Protein AF-A0A835UF06-F1 (afdb_monomer)

Mean predicted aligned error: 11.24 Å

Radius of gyration: 20.06 Å; Cα contacts (8 Å, |Δi|>4): 22; chains: 1; bounding box: 58×21×54 Å

Structure (mmCIF, N/CA/C/O backbone):
data_AF-A0A835UF06-F1
#
_entry.id   AF-A0A835UF06-F1
#
loop_
_atom_site.group_PDB
_atom_site.id
_atom_site.type_symbol
_atom_site.label_atom_id
_atom_site.label_alt_id
_atom_site.label_comp_id
_atom_site.label_asym_id
_atom_site.label_entity_id
_atom_site.label_seq_id
_atom_site.pdbx_PDB_ins_code
_atom_site.Cartn_x
_atom_site.Cartn_y
_atom_site.Cartn_z
_atom_site.occupancy
_atom_site.B_iso_or_equiv
_atom_site.auth_seq_id
_atom_site.auth_comp_id
_atom_site.auth_asym_id
_atom_site.auth_atom_id
_atom_site.pdbx_PDB_model_num
ATOM 1 N N . MET A 1 1 ? -14.326 2.846 -8.559 1.00 64.38 1 MET A N 1
ATOM 2 C CA . MET A 1 1 ? -13.619 1.834 -7.745 1.00 64.38 1 MET A CA 1
ATOM 3 C C . MET A 1 1 ? -12.803 0.950 -8.669 1.00 64.38 1 MET A C 1
ATOM 5 O O . MET A 1 1 ? -13.373 0.405 -9.605 1.00 64.38 1 MET A O 1
ATOM 9 N N . GLN A 1 2 ? -11.492 0.855 -8.453 1.00 80.50 2 GLN A N 1
ATOM 10 C CA . GLN A 1 2 ? -10.596 -0.000 -9.234 1.00 80.50 2 GLN A CA 1
ATOM 11 C C . GLN A 1 2 ? -10.024 -1.071 -8.308 1.00 80.50 2 GLN A C 1
ATOM 13 O O . GLN A 1 2 ? -9.706 -0.780 -7.160 1.00 80.50 2 GLN A O 1
ATOM 18 N N . ARG A 1 3 ? -9.956 -2.314 -8.787 1.00 84.62 3 ARG A N 1
ATOM 19 C CA . ARG A 1 3 ? -9.378 -3.432 -8.038 1.00 84.62 3 ARG A CA 1
ATOM 20 C C . ARG A 1 3 ? -8.036 -3.781 -8.655 1.00 84.62 3 ARG A C 1
ATOM 22 O O . ARG A 1 3 ? -7.942 -3.902 -9.875 1.00 84.62 3 ARG A O 1
ATOM 29 N N . PHE A 1 4 ? -7.031 -3.955 -7.811 1.00 84.62 4 PHE A N 1
ATOM 30 C CA . PHE A 1 4 ? -5.702 -4.387 -8.213 1.00 84.62 4 PHE A CA 1
ATOM 31 C C . PHE A 1 4 ? -5.412 -5.732 -7.564 1.00 84.62 4 PHE A C 1
ATOM 33 O O . PHE A 1 4 ? -5.719 -5.937 -6.393 1.00 84.62 4 PHE A O 1
ATOM 40 N N . VAL A 1 5 ? -4.833 -6.643 -8.338 1.00 88.25 5 VAL A N 1
ATOM 41 C CA . VAL A 1 5 ? -4.277 -7.889 -7.816 1.00 88.25 5 VAL A CA 1
ATOM 42 C C . VAL A 1 5 ? -2.777 -7.673 -7.705 1.00 88.25 5 VAL A C 1
ATOM 44 O O . VAL A 1 5 ? -2.141 -7.308 -8.695 1.00 88.25 5 VAL A O 1
ATOM 47 N N . VAL A 1 6 ? -2.241 -7.851 -6.502 1.00 87.56 6 VAL A N 1
ATOM 48 C CA . VAL A 1 6 ? -0.808 -7.757 -6.214 1.00 87.56 6 VAL A CA 1
ATOM 49 C C . VAL A 1 6 ? -0.334 -9.064 -5.575 1.00 87.56 6 VAL A C 1
ATOM 51 O O . VAL A 1 6 ? -1.118 -9.703 -4.865 1.00 87.56 6 VAL A O 1
ATOM 54 N N . PRO A 1 7 ? 0.912 -9.493 -5.830 1.00 89.75 7 PRO A N 1
ATOM 55 C CA . PRO A 1 7 ? 1.526 -10.595 -5.099 1.00 89.75 7 PRO A CA 1
ATOM 56 C C . PRO A 1 7 ? 1.534 -10.331 -3.591 1.00 89.75 7 PRO A C 1
ATOM 58 O O . PRO A 1 7 ? 1.689 -9.193 -3.157 1.00 89.75 7 PRO A O 1
ATOM 61 N N . VAL A 1 8 ? 1.435 -11.388 -2.783 1.00 88.50 8 VAL A N 1
ATOM 62 C CA . VAL A 1 8 ? 1.507 -11.279 -1.311 1.00 88.50 8 VAL A CA 1
ATOM 63 C C . VAL A 1 8 ? 2.840 -10.685 -0.844 1.00 88.50 8 VAL A C 1
ATOM 65 O O . VAL A 1 8 ? 2.882 -9.996 0.169 1.00 88.50 8 VAL A O 1
ATOM 68 N N . GLU A 1 9 ? 3.915 -10.886 -1.605 1.00 87.44 9 GLU A N 1
ATOM 69 C CA . GLU A 1 9 ? 5.259 -10.376 -1.301 1.00 87.44 9 GLU A CA 1
ATOM 70 C C . GLU A 1 9 ? 5.314 -8.849 -1.183 1.00 87.44 9 GLU A C 1
ATOM 72 O O . GLU A 1 9 ? 6.133 -8.318 -0.438 1.00 87.44 9 GLU A O 1
ATOM 77 N N . TYR A 1 10 ? 4.388 -8.144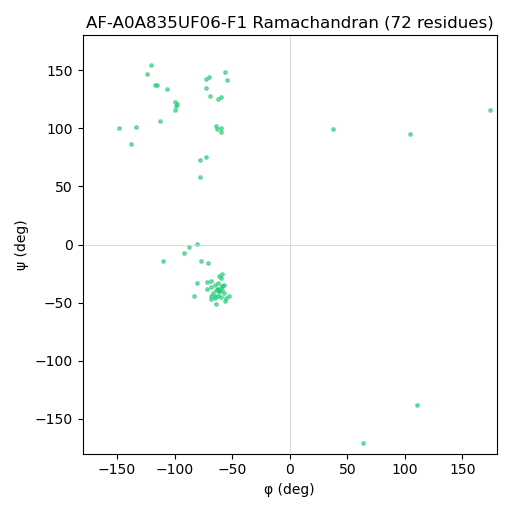 -1.838 1.00 89.62 10 TYR A N 1
ATOM 78 C CA . TYR A 1 10 ? 4.277 -6.692 -1.748 1.00 89.62 10 TYR A CA 1
ATOM 79 C C . TYR A 1 10 ? 4.050 -6.220 -0.321 1.00 89.62 10 TYR A C 1
ATOM 81 O O . TYR A 1 10 ? 4.591 -5.192 0.053 1.00 89.62 10 TYR A O 1
ATOM 89 N N . VAL A 1 11 ? 3.296 -6.977 0.480 1.00 88.44 11 VAL A N 1
ATOM 90 C CA . VAL A 1 11 ? 2.961 -6.613 1.865 1.00 88.44 11 VAL A CA 1
ATOM 91 C C . VAL A 1 11 ? 4.218 -6.488 2.733 1.00 88.44 11 VAL A C 1
ATOM 93 O O . VAL A 1 11 ? 4.225 -5.715 3.684 1.00 88.44 11 VAL A O 1
ATOM 96 N N . ASN A 1 12 ? 5.290 -7.206 2.384 1.00 88.44 12 ASN A N 1
ATOM 97 C CA . ASN A 1 12 ? 6.574 -7.145 3.083 1.00 88.44 12 ASN A CA 1
ATOM 98 C C . ASN A 1 12 ? 7.541 -6.111 2.485 1.00 88.44 12 ASN A C 1
ATOM 100 O O . ASN A 1 12 ? 8.616 -5.891 3.042 1.00 88.44 12 ASN A O 1
ATOM 104 N N . HIS A 1 13 ? 7.204 -5.495 1.351 1.00 91.44 13 HIS A N 1
ATOM 105 C CA . HIS A 1 13 ? 8.069 -4.513 0.714 1.00 91.44 13 HIS A CA 1
ATOM 106 C C . HIS A 1 13 ? 8.066 -3.208 1.528 1.00 91.44 13 HIS A C 1
ATOM 108 O O . HIS A 1 13 ? 6.982 -2.726 1.865 1.00 91.44 13 HIS A O 1
ATOM 114 N N . PRO A 1 14 ? 9.225 -2.575 1.796 1.00 91.31 14 PRO A N 1
ATOM 115 C CA . PRO A 1 14 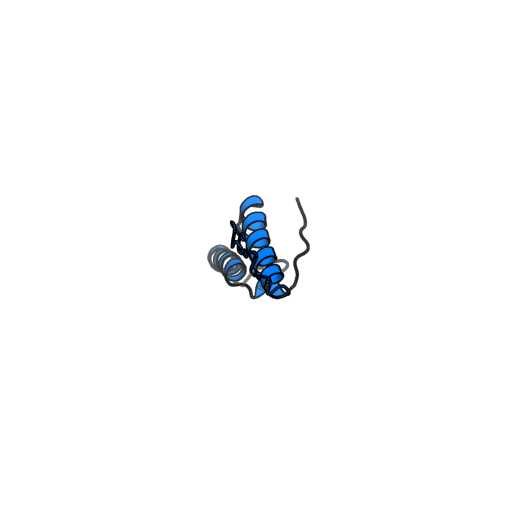? 9.312 -1.384 2.649 1.00 91.31 14 PRO A CA 1
ATOM 116 C C . PRO A 1 14 ? 8.350 -0.266 2.224 1.00 91.31 14 PRO A C 1
ATOM 118 O O . PRO A 1 14 ? 7.611 0.251 3.053 1.00 91.31 14 PRO A O 1
ATOM 121 N N . LEU A 1 15 ? 8.265 0.014 0.919 1.00 90.31 15 LEU A N 1
ATOM 122 C CA . LEU A 1 15 ? 7.320 0.998 0.370 1.00 90.31 15 LEU A CA 1
ATOM 123 C C . LEU A 1 15 ? 5.844 0.692 0.673 1.00 90.31 15 LEU A C 1
ATOM 125 O O . LEU A 1 15 ? 5.040 1.600 0.840 1.00 90.31 15 LEU A O 1
ATOM 129 N N . PHE A 1 16 ? 5.459 -0.584 0.702 1.00 91.31 16 PHE A N 1
ATOM 130 C CA . PHE A 1 16 ? 4.085 -0.968 1.016 1.00 91.31 16 PHE A CA 1
ATOM 131 C C . PHE A 1 16 ? 3.839 -0.946 2.527 1.00 91.31 16 PHE A C 1
ATOM 133 O O . PHE A 1 16 ? 2.747 -0.608 2.974 1.00 91.31 16 PHE A O 1
ATOM 140 N N . VAL A 1 17 ? 4.861 -1.279 3.319 1.00 91.50 17 VAL A N 1
ATOM 141 C CA . VAL A 1 17 ? 4.819 -1.172 4.780 1.00 91.50 17 VAL A CA 1
ATOM 142 C C . VAL A 1 17 ? 4.616 0.280 5.211 1.00 91.50 17 VAL A C 1
ATOM 144 O O . VAL A 1 17 ? 3.847 0.517 6.136 1.00 91.50 17 VAL A O 1
ATOM 147 N N . GLU A 1 18 ? 5.220 1.254 4.526 1.00 91.06 18 GLU A N 1
ATOM 148 C CA . GLU A 1 18 ? 4.962 2.678 4.789 1.00 91.06 18 GLU A CA 1
ATOM 149 C C . GLU A 1 18 ? 3.483 3.043 4.588 1.00 91.06 18 GLU A C 1
ATOM 151 O O . GLU A 1 18 ? 2.884 3.655 5.470 1.00 91.06 18 GLU A O 1
ATOM 156 N N . LEU A 1 19 ? 2.860 2.574 3.501 1.00 90.81 19 LEU A N 1
ATOM 157 C CA . LEU A 1 19 ? 1.424 2.770 3.258 1.00 90.81 19 LEU A CA 1
ATOM 158 C C . LEU A 1 19 ? 0.549 2.122 4.346 1.00 90.81 19 LEU A C 1
ATOM 160 O O . LEU A 1 19 ? -0.473 2.673 4.753 1.00 90.81 19 LEU A O 1
ATOM 164 N N . LEU A 1 20 ? 0.935 0.934 4.822 1.00 90.56 20 LEU A N 1
ATOM 165 C CA . LEU A 1 20 ? 0.230 0.242 5.905 1.00 90.56 20 LEU A CA 1
ATOM 166 C C . LEU A 1 20 ? 0.383 0.960 7.243 1.00 90.56 20 LEU A C 1
ATOM 168 O O . LEU A 1 20 ? -0.563 0.982 8.026 1.00 90.56 20 LEU A O 1
ATOM 172 N N . LYS A 1 21 ? 1.552 1.544 7.498 1.00 90.62 21 LYS A N 1
ATOM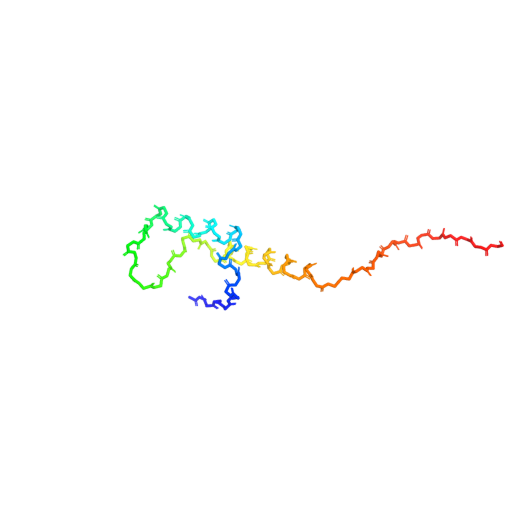 173 C CA . LYS A 1 21 ? 1.811 2.317 8.707 1.00 90.62 21 LYS A CA 1
ATOM 174 C C . LYS A 1 21 ? 0.969 3.589 8.733 1.00 90.62 21 LYS A C 1
ATOM 176 O O . LYS A 1 21 ? 0.375 3.891 9.758 1.00 90.62 21 LYS A O 1
ATOM 181 N N . GLU A 1 22 ? 0.838 4.286 7.609 1.00 89.56 22 GLU A N 1
ATOM 182 C CA . GLU A 1 22 ? -0.046 5.454 7.528 1.00 89.56 2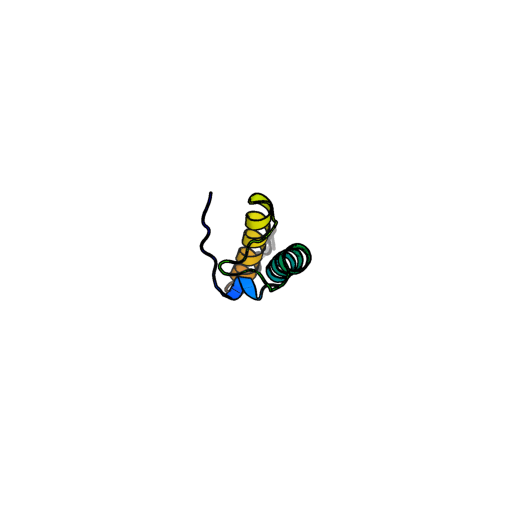2 GLU A CA 1
ATOM 183 C C . GLU A 1 22 ? -1.511 5.070 7.805 1.00 89.56 22 GLU A C 1
ATOM 185 O O . GLU A 1 22 ? -2.208 5.731 8.576 1.00 89.56 22 GLU A O 1
ATOM 190 N N . ALA A 1 23 ? -1.955 3.929 7.267 1.00 89.75 23 ALA A N 1
ATOM 191 C CA . ALA A 1 23 ? -3.268 3.372 7.581 1.00 89.75 23 ALA A CA 1
ATOM 192 C C . ALA A 1 23 ? -3.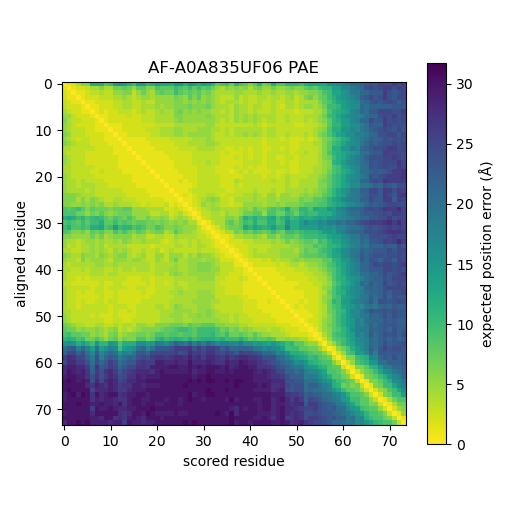423 3.009 9.069 1.00 89.75 23 ALA A C 1
ATOM 194 O O 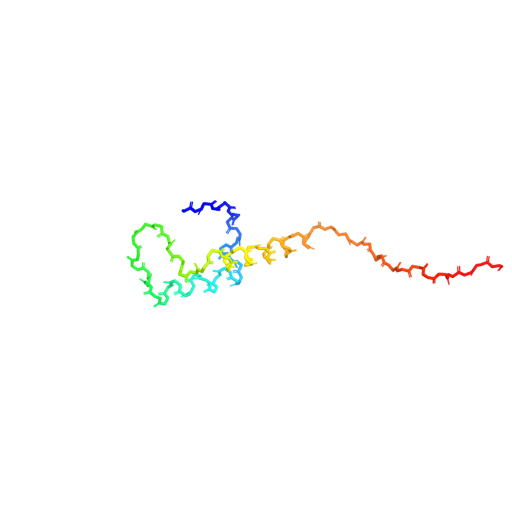. ALA A 1 23 ? -4.492 3.196 9.649 1.00 89.75 23 ALA A O 1
ATOM 195 N N . GLU A 1 24 ? -2.376 2.479 9.701 1.00 89.50 24 GLU A N 1
ATOM 196 C CA . GLU A 1 24 ? -2.356 2.204 11.137 1.00 89.50 24 GLU A CA 1
ATOM 197 C C . GLU A 1 24 ? -2.448 3.496 11.960 1.00 89.50 24 GLU A C 1
ATOM 199 O O . GLU A 1 24 ? -3.214 3.546 12.918 1.00 89.50 24 GLU A O 1
ATOM 204 N N . GLU A 1 25 ? -1.711 4.544 11.599 1.00 90.00 25 GLU A N 1
ATOM 205 C CA . GLU A 1 25 ? -1.729 5.821 12.321 1.00 90.00 25 GLU A CA 1
ATOM 206 C C . GLU A 1 25 ? -3.102 6.511 12.229 1.00 90.00 25 GLU A C 1
ATOM 208 O O . GLU A 1 25 ? -3.553 7.107 13.209 1.00 90.00 25 GLU A O 1
ATOM 213 N N . GLU A 1 26 ? -3.802 6.382 11.096 1.00 88.62 26 GLU A N 1
ATOM 214 C CA . GLU A 1 26 ? -5.124 6.987 10.895 1.00 88.62 26 GLU A CA 1
ATOM 215 C C . GLU A 1 26 ? -6.281 6.143 11.467 1.00 88.62 26 GLU A C 1
ATOM 217 O O . GLU A 1 26 ? -7.180 6.677 12.124 1.00 88.62 26 GLU A O 1
ATOM 222 N N . TYR A 1 27 ? -6.276 4.822 11.252 1.00 87.12 27 TYR A N 1
ATOM 223 C CA . TYR A 1 27 ? -7.405 3.938 11.592 1.00 87.12 27 TYR A CA 1
ATOM 224 C C . TYR A 1 27 ? -7.131 2.988 12.769 1.00 87.12 27 TYR A C 1
ATOM 226 O O . TYR A 1 27 ? -8.061 2.381 13.315 1.00 87.12 27 TYR A O 1
ATOM 234 N N . GLY A 1 28 ? -5.872 2.836 13.175 1.00 87.06 28 GLY A N 1
ATOM 235 C CA . GLY A 1 28 ? -5.433 1.844 14.152 1.00 87.06 28 GLY A CA 1
ATOM 236 C C . GLY A 1 28 ? -5.640 0.396 13.694 1.00 87.06 28 GLY A C 1
ATOM 237 O O . GLY A 1 28 ? -6.029 0.088 12.567 1.00 87.06 28 GLY A O 1
ATOM 238 N N . PHE A 1 29 ? -5.440 -0.540 14.623 1.00 85.94 29 PHE A N 1
ATOM 239 C CA . PHE A 1 29 ? -5.639 -1.976 14.375 1.00 85.94 29 PHE A CA 1
ATOM 240 C C . PHE A 1 29 ? -7.072 -2.469 14.612 1.00 85.94 29 PHE A C 1
ATOM 242 O O . PHE A 1 29 ? -7.368 -3.644 14.408 1.00 85.94 29 PHE A O 1
ATOM 249 N N . HIS A 1 30 ? -7.979 -1.598 15.056 1.00 83.75 30 HIS A N 1
ATOM 250 C CA . HIS A 1 30 ? -9.351 -1.986 15.401 1.00 83.75 30 HIS A CA 1
ATOM 251 C C . HIS A 1 30 ? -10.280 -2.109 14.184 1.00 83.75 30 HIS A C 1
ATOM 253 O O . HIS A 1 30 ? -11.464 -2.422 14.347 1.00 83.75 30 HIS A O 1
ATOM 259 N N . GLN A 1 31 ? -9.766 -1.874 12.972 1.00 81.00 31 GLN A N 1
ATOM 260 C CA . GLN A 1 31 ? -10.530 -2.050 11.744 1.00 81.00 31 GLN A CA 1
ATOM 261 C C . GLN A 1 31 ? -11.012 -3.500 11.599 1.00 81.00 31 GLN A C 1
ATOM 263 O O . GLN A 1 31 ? -10.248 -4.460 11.693 1.00 81.00 31 GLN A O 1
ATOM 268 N N . LYS A 1 32 ? -12.319 -3.666 11.384 1.00 81.88 32 LYS A N 1
ATOM 269 C CA . LYS A 1 32 ? -12.939 -4.973 11.151 1.00 81.88 32 LYS A CA 1
ATOM 270 C C . LYS A 1 32 ? -13.143 -5.160 9.653 1.00 81.88 32 LYS A C 1
ATOM 272 O O . LYS A 1 32 ? -13.949 -4.453 9.057 1.00 81.88 32 LYS A O 1
ATOM 277 N N . GLY A 1 33 ? -12.463 -6.141 9.066 1.00 84.56 33 GLY A N 1
ATOM 278 C CA . GLY A 1 33 ? -12.614 -6.492 7.653 1.00 84.56 33 GLY A CA 1
ATOM 279 C C . GLY A 1 33 ? -11.384 -6.144 6.820 1.00 84.56 33 GLY A C 1
ATOM 280 O O . GLY A 1 33 ? -10.263 -6.431 7.227 1.00 84.56 33 GLY A O 1
ATOM 281 N N . ALA A 1 34 ? -11.602 -5.603 5.621 1.00 86.94 34 ALA A N 1
ATOM 282 C CA . ALA A 1 34 ? -10.522 -5.264 4.699 1.00 86.94 34 ALA A CA 1
ATOM 283 C C . ALA A 1 34 ? -9.742 -4.032 5.175 1.00 86.94 34 ALA A C 1
ATOM 285 O O . ALA A 1 34 ? -10.339 -3.075 5.667 1.00 86.94 34 ALA A O 1
ATOM 286 N N . ILE A 1 35 ? -8.423 -4.053 4.968 1.00 86.56 35 ILE A N 1
ATOM 287 C CA . ILE A 1 35 ? -7.552 -2.919 5.277 1.00 86.56 35 ILE A CA 1
ATOM 288 C C . ILE A 1 35 ? -7.843 -1.780 4.300 1.00 86.56 35 ILE A C 1
ATOM 290 O O . ILE A 1 35 ? -7.822 -1.984 3.083 1.00 86.56 35 ILE A O 1
ATOM 294 N N . THR A 1 36 ? -8.101 -0.587 4.833 1.00 86.75 36 THR A N 1
ATOM 295 C CA . THR A 1 36 ? -8.216 0.637 4.030 1.00 86.75 36 THR A CA 1
ATOM 296 C C . THR A 1 36 ? -6.891 1.382 4.071 1.00 86.75 36 THR A C 1
ATOM 298 O O . THR A 1 36 ? -6.425 1.726 5.148 1.00 86.75 36 THR A O 1
ATOM 301 N N . ILE A 1 37 ? -6.283 1.612 2.907 1.00 87.44 37 ILE A N 1
ATOM 302 C CA . ILE A 1 37 ? -5.040 2.382 2.787 1.00 87.44 37 ILE A CA 1
ATOM 303 C C . ILE A 1 37 ? -5.401 3.812 2.370 1.00 87.44 37 ILE A C 1
ATOM 305 O O . ILE A 1 37 ? -5.973 3.967 1.283 1.00 87.44 37 ILE A O 1
ATOM 309 N N . PRO A 1 38 ? -5.082 4.842 3.173 1.00 82.19 38 PRO A N 1
ATOM 310 C CA . PRO A 1 38 ? -5.397 6.234 2.866 1.00 82.19 38 PRO A CA 1
ATOM 311 C C . PRO A 1 38 ? -4.429 6.836 1.836 1.00 82.19 38 PRO A C 1
ATOM 313 O O . PRO A 1 38 ? -3.807 7.855 2.072 1.00 82.19 38 PRO A O 1
ATOM 316 N N . CYS A 1 39 ? -4.328 6.235 0.650 1.00 85.88 39 CYS A N 1
ATOM 317 C CA . CYS A 1 39 ? -3.468 6.738 -0.423 1.00 85.88 39 CYS A 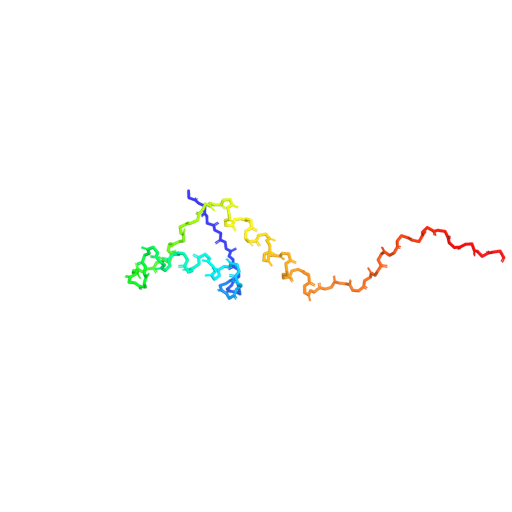CA 1
ATOM 318 C C . CYS A 1 39 ? -4.263 7.058 -1.691 1.00 85.88 39 CYS A C 1
ATOM 320 O O . CYS A 1 39 ? -5.321 6.480 -1.979 1.00 85.88 39 CYS A O 1
ATOM 322 N N . HIS A 1 40 ? -3.730 7.970 -2.502 1.00 89.12 40 HIS A N 1
ATOM 323 C CA . HIS A 1 40 ? -4.269 8.212 -3.834 1.00 89.12 40 HIS A CA 1
ATOM 324 C C . HIS A 1 40 ? -3.980 7.020 -4.758 1.00 89.12 40 HIS A C 1
ATOM 326 O O . HIS A 1 40 ? -2.909 6.419 -4.732 1.00 89.12 40 HIS A O 1
ATOM 332 N N . VAL A 1 41 ? -4.922 6.703 -5.654 1.00 88.81 41 VAL A N 1
ATOM 333 C CA . VAL A 1 41 ? -4.779 5.571 -6.592 1.00 88.81 41 VAL A CA 1
ATOM 334 C C . VAL A 1 41 ? -3.514 5.688 -7.452 1.00 88.81 41 VAL A C 1
ATOM 336 O O . VAL A 1 41 ? -2.893 4.675 -7.777 1.00 88.81 41 VAL A O 1
ATOM 339 N N . ASP A 1 42 ? -3.121 6.905 -7.823 1.00 90.06 42 ASP A N 1
ATOM 340 C CA . ASP A 1 42 ? -1.914 7.139 -8.618 1.00 90.06 42 ASP A CA 1
ATOM 341 C C . ASP A 1 42 ? -0.626 6.917 -7.815 1.00 90.06 42 ASP A C 1
ATOM 343 O O . ASP A 1 42 ? 0.349 6.401 -8.361 1.00 90.06 42 ASP A O 1
ATOM 347 N N . GLU A 1 43 ? -0.643 7.193 -6.511 1.00 89.56 43 GLU A N 1
ATOM 348 C CA . GLU A 1 43 ? 0.465 6.882 -5.606 1.00 89.56 43 GLU A CA 1
ATOM 349 C C . GLU A 1 43 ? 0.617 5.370 -5.424 1.00 89.56 43 GLU A C 1
ATOM 351 O O . GLU A 1 43 ? 1.708 4.830 -5.601 1.00 89.56 43 GLU A O 1
ATOM 356 N N . PHE A 1 44 ? -0.493 4.654 -5.221 1.00 90.56 44 PHE A N 1
ATOM 357 C CA . PHE A 1 44 ? -0.481 3.191 -5.178 1.00 90.56 44 PHE A CA 1
ATOM 358 C C . PHE A 1 44 ? 0.093 2.579 -6.466 1.00 90.56 44 PHE A C 1
ATOM 360 O O . PHE A 1 44 ? 0.883 1.635 -6.421 1.00 90.56 44 PHE A O 1
ATOM 367 N N . ARG A 1 45 ? -0.271 3.121 -7.640 1.00 90.88 45 ARG A N 1
ATOM 368 C CA . ARG A 1 45 ? 0.298 2.687 -8.931 1.00 90.88 45 ARG A CA 1
ATOM 369 C C . ARG A 1 45 ? 1.791 2.967 -9.023 1.00 90.88 45 ARG A C 1
ATOM 371 O O . ARG A 1 45 ? 2.514 2.143 -9.579 1.00 90.88 45 ARG A O 1
ATOM 378 N N . HIS A 1 46 ? 2.237 4.109 -8.509 1.00 91.38 46 HIS A N 1
ATOM 379 C CA . HIS A 1 46 ? 3.647 4.467 -8.489 1.00 91.38 46 HIS A CA 1
ATOM 380 C C . HIS A 1 46 ? 4.448 3.493 -7.619 1.00 91.38 46 HIS A C 1
ATOM 382 O O . HIS A 1 46 ? 5.398 2.885 -8.111 1.00 91.38 46 HIS A O 1
ATOM 388 N N . VAL A 1 47 ? 4.002 3.261 -6.380 1.00 90.06 47 VAL A N 1
ATOM 389 C CA . VAL A 1 47 ? 4.606 2.291 -5.456 1.00 90.06 47 VAL A CA 1
ATOM 390 C C . VAL A 1 47 ? 4.639 0.902 -6.077 1.00 90.06 47 VAL A C 1
ATOM 392 O O . VAL A 1 47 ? 5.699 0.285 -6.144 1.00 90.06 47 VAL A O 1
ATOM 395 N N . ARG A 1 48 ? 3.517 0.439 -6.636 1.00 90.44 48 ARG A N 1
ATOM 396 C CA . ARG A 1 48 ? 3.469 -0.843 -7.342 1.00 90.44 48 ARG A CA 1
ATOM 397 C C . ARG A 1 48 ? 4.498 -0.925 -8.468 1.00 90.44 48 ARG A C 1
ATOM 399 O O . ARG A 1 48 ? 5.203 -1.920 -8.570 1.00 90.44 48 ARG A O 1
ATOM 406 N N . GLY A 1 49 ? 4.600 0.113 -9.295 1.00 90.62 49 GLY A N 1
ATOM 407 C CA . GLY A 1 49 ? 5.562 0.152 -10.393 1.00 90.62 49 GLY A CA 1
ATOM 408 C C . GLY A 1 49 ? 7.015 0.101 -9.920 1.00 90.62 49 GLY A C 1
ATOM 409 O O . GLY A 1 49 ? 7.851 -0.483 -10.604 1.00 90.62 49 GLY A O 1
ATOM 410 N N . MET A 1 50 ? 7.331 0.680 -8.760 1.00 89.94 50 MET A N 1
ATOM 411 C CA . MET A 1 50 ? 8.666 0.566 -8.165 1.00 89.94 50 MET A CA 1
ATOM 412 C C . MET A 1 50 ? 8.954 -0.865 -7.701 1.00 89.94 50 MET A C 1
ATOM 414 O O . MET A 1 50 ? 9.991 -1.417 -8.064 1.00 89.94 50 MET A O 1
ATOM 418 N N . ILE A 1 51 ? 8.003 -1.486 -6.997 1.00 89.88 51 ILE A N 1
ATOM 419 C CA . ILE A 1 51 ? 8.121 -2.865 -6.501 1.00 89.88 51 ILE A CA 1
ATOM 420 C C . ILE A 1 51 ? 8.251 -3.859 -7.667 1.00 89.88 51 ILE A C 1
ATOM 422 O O . ILE A 1 51 ? 9.115 -4.734 -7.651 1.00 89.88 51 ILE A O 1
ATOM 426 N N . ASP A 1 52 ? 7.439 -3.707 -8.719 1.00 88.50 52 ASP A N 1
ATOM 427 C CA . ASP A 1 52 ? 7.508 -4.544 -9.925 1.00 88.50 52 ASP A CA 1
ATOM 428 C C . ASP A 1 52 ? 8.893 -4.471 -10.594 1.00 88.50 52 ASP A C 1
ATOM 430 O O . ASP A 1 52 ? 9.414 -5.485 -11.061 1.00 88.50 52 ASP A O 1
ATOM 434 N N . ARG A 1 53 ? 9.520 -3.286 -10.628 1.00 86.12 53 ARG A N 1
ATOM 435 C CA . ARG A 1 53 ? 10.855 -3.095 -11.223 1.00 86.12 53 ARG A CA 1
ATOM 436 C C . ARG A 1 53 ? 11.961 -3.713 -10.380 1.00 86.12 53 ARG A C 1
ATOM 438 O O . ARG A 1 53 ? 12.894 -4.268 -10.954 1.00 86.12 53 ARG A O 1
ATOM 445 N N . GLU A 1 54 ? 11.858 -3.631 -9.057 1.00 83.38 54 GLU A N 1
ATOM 446 C CA . GLU A 1 54 ? 12.809 -4.274 -8.147 1.00 83.38 54 GLU A CA 1
ATOM 447 C C . GLU A 1 54 ? 12.737 -5.803 -8.272 1.00 83.38 54 GLU A C 1
ATOM 449 O O . GLU A 1 54 ? 13.756 -6.459 -8.492 1.00 83.38 54 GLU A O 1
ATOM 454 N N . ASN A 1 55 ? 11.523 -6.360 -8.278 1.00 77.69 55 ASN A N 1
ATOM 455 C CA . ASN A 1 55 ? 11.305 -7.793 -8.483 1.00 77.69 55 ASN A CA 1
ATOM 456 C C . ASN A 1 55 ? 11.800 -8.273 -9.858 1.00 77.69 55 ASN A C 1
ATOM 458 O O . ASN A 1 55 ? 12.402 -9.343 -9.967 1.00 77.69 55 ASN A O 1
ATOM 462 N N . ALA A 1 56 ? 11.594 -7.476 -10.912 1.00 71.38 56 ALA A N 1
ATOM 463 C CA . ALA A 1 56 ? 12.092 -7.784 -12.252 1.00 71.38 56 ALA A CA 1
ATOM 464 C C . ALA A 1 56 ? 13.626 -7.699 -12.354 1.00 71.38 56 ALA A C 1
ATOM 466 O O . ALA A 1 56 ? 14.234 -8.454 -13.112 1.00 71.38 56 ALA A O 1
ATOM 467 N N . ALA A 1 57 ? 14.271 -6.827 -11.575 1.00 63.25 57 ALA A N 1
ATOM 468 C CA . ALA A 1 57 ? 15.729 -6.721 -11.528 1.00 63.25 57 ALA A CA 1
ATOM 469 C C . ALA A 1 57 ? 16.401 -7.926 -10.838 1.00 63.25 57 ALA A C 1
ATOM 471 O O . ALA A 1 57 ? 17.603 -8.135 -11.011 1.00 63.25 57 ALA A O 1
ATOM 472 N N . GLY A 1 58 ? 15.640 -8.743 -10.099 1.00 59.62 58 GLY A N 1
ATOM 473 C CA . GLY A 1 58 ? 16.141 -9.928 -9.400 1.00 59.62 58 GLY A CA 1
ATOM 474 C C . GLY A 1 58 ? 16.392 -11.161 -10.279 1.00 59.62 58 GLY A C 1
ATOM 475 O O . GLY A 1 58 ? 17.077 -12.079 -9.836 1.00 59.62 58 GLY A O 1
ATOM 476 N N . HIS A 1 59 ? 15.890 -11.204 -11.521 1.00 60.81 59 HIS A N 1
ATOM 477 C CA . HIS A 1 59 ? 16.036 -12.372 -12.401 1.00 60.81 59 HIS A CA 1
ATOM 478 C C . HIS A 1 59 ? 16.379 -11.985 -13.849 1.00 60.81 59 HIS A C 1
ATOM 480 O O . HIS A 1 59 ? 15.516 -11.934 -14.720 1.00 60.81 59 HIS A O 1
ATOM 486 N N . GLY A 1 60 ? 17.680 -11.821 -14.117 1.00 55.03 60 GLY A N 1
ATOM 487 C CA . GLY A 1 60 ? 18.258 -12.024 -15.451 1.00 55.03 60 GLY A CA 1
ATOM 488 C C . GLY A 1 60 ? 18.615 -10.755 -16.226 1.00 55.03 60 GLY A C 1
ATOM 489 O O . GLY A 1 60 ? 17.813 -10.217 -16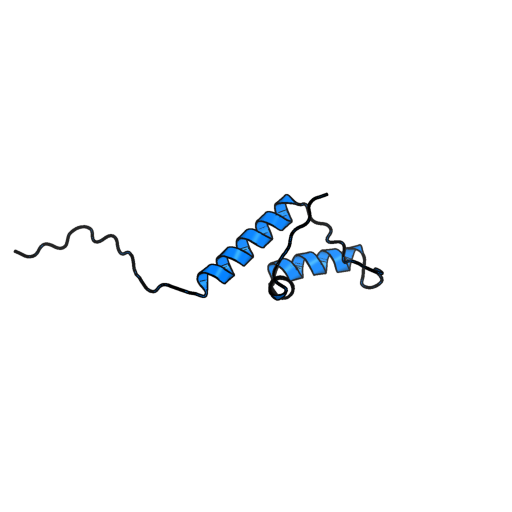.975 1.00 55.03 60 GLY A O 1
ATOM 490 N N . HIS A 1 61 ? 19.872 -10.321 -16.138 1.00 50.06 61 HIS A N 1
ATOM 491 C CA . HIS A 1 61 ? 20.903 -10.706 -17.110 1.00 50.06 61 HIS A CA 1
ATOM 492 C C . HIS A 1 61 ? 22.195 -9.934 -16.821 1.00 50.06 61 HIS A C 1
ATOM 494 O O . HIS A 1 61 ? 22.284 -8.722 -17.013 1.00 50.06 61 HIS A O 1
ATOM 500 N N . GLY A 1 62 ? 23.245 -10.671 -16.453 1.00 58.34 62 GLY A N 1
ATOM 501 C CA . GLY A 1 62 ? 24.594 -10.261 -16.804 1.00 58.34 62 GLY A CA 1
ATOM 502 C C . GLY A 1 62 ? 24.681 -10.180 -18.326 1.00 58.34 62 GLY A C 1
ATOM 503 O O . GLY A 1 62 ? 24.859 -11.187 -19.000 1.00 58.34 62 GLY A O 1
ATOM 504 N N . HIS A 1 63 ? 24.516 -8.982 -18.865 1.00 52.75 63 HIS A N 1
ATOM 505 C CA . HIS A 1 63 ? 25.113 -8.599 -20.129 1.00 52.75 63 HIS A CA 1
ATOM 506 C C . HIS A 1 63 ? 25.406 -7.108 -20.039 1.00 52.75 63 HIS A C 1
ATOM 508 O O . HIS A 1 63 ? 24.523 -6.263 -20.164 1.00 52.75 63 HIS A O 1
ATOM 514 N N . ALA A 1 64 ? 26.670 -6.789 -19.769 1.00 58.00 64 ALA A N 1
ATOM 515 C CA . ALA A 1 64 ? 27.176 -5.446 -19.954 1.00 58.00 64 ALA A CA 1
ATOM 516 C C . ALA A 1 64 ? 26.997 -5.092 -21.435 1.00 58.00 64 ALA A C 1
ATOM 518 O O . ALA A 1 64 ? 27.778 -5.514 -22.285 1.00 58.00 64 ALA A O 1
ATOM 519 N N . HIS A 1 65 ? 25.955 -4.330 -21.758 1.00 55.03 65 HIS A N 1
ATOM 520 C CA . HIS A 1 65 ? 25.897 -3.611 -23.019 1.00 55.03 65 HIS A CA 1
ATOM 521 C C . HIS A 1 65 ? 26.784 -2.371 -22.875 1.00 55.03 65 HIS A C 1
ATOM 523 O O . HIS A 1 65 ? 26.313 -1.246 -22.717 1.00 55.03 65 HIS A O 1
ATOM 529 N N . LEU A 1 66 ? 28.098 -2.602 -22.861 1.00 62.31 66 LEU A N 1
ATOM 530 C CA . LEU A 1 66 ? 29.058 -1.555 -23.178 1.00 62.31 66 LEU A CA 1
ATOM 531 C C . LEU A 1 66 ? 28.780 -1.138 -24.628 1.00 62.31 66 LEU A C 1
ATOM 533 O O . LEU A 1 66 ? 28.786 -2.008 -25.504 1.00 62.31 66 LEU A O 1
ATOM 537 N N . PRO A 1 67 ? 28.542 0.152 -24.921 1.00 51.03 67 PRO A N 1
ATOM 538 C CA . PRO A 1 67 ? 28.586 0.612 -26.294 1.00 51.03 67 PRO A CA 1
ATOM 539 C C . PRO A 1 67 ? 30.031 0.426 -26.751 1.00 51.03 67 PRO A C 1
ATOM 541 O O . PRO A 1 67 ? 30.912 1.191 -26.363 1.00 51.03 67 PRO A O 1
ATOM 544 N N . HIS A 1 68 ? 30.304 -0.625 -27.527 1.00 55.53 68 HIS A N 1
ATOM 545 C CA . HIS A 1 68 ? 31.603 -0.793 -28.164 1.00 55.53 68 HIS A CA 1
ATOM 546 C C . HIS A 1 68 ? 31.702 0.224 -29.304 1.00 55.53 68 HIS A C 1
ATOM 548 O O . HIS A 1 68 ? 31.538 -0.081 -30.482 1.00 55.53 68 HIS A O 1
ATOM 554 N N . ILE A 1 69 ? 31.924 1.475 -28.910 1.00 62.22 69 ILE A N 1
ATOM 555 C CA . ILE A 1 69 ? 32.510 2.509 -29.741 1.00 62.22 69 ILE A CA 1
ATOM 556 C C . ILE A 1 69 ? 33.928 2.012 -30.052 1.00 62.22 69 ILE A C 1
ATOM 558 O O . ILE A 1 69 ? 34.813 2.076 -29.209 1.00 62.22 69 ILE A O 1
ATOM 562 N N . ASN A 1 70 ? 34.080 1.446 -31.251 1.00 56.31 70 ASN A N 1
ATOM 563 C CA . ASN A 1 70 ? 35.310 1.236 -32.018 1.00 56.31 70 ASN A CA 1
ATOM 564 C C . ASN A 1 70 ? 36.591 0.847 -31.254 1.00 56.31 70 ASN A C 1
ATOM 566 O O . ASN A 1 70 ? 37.383 1.712 -30.887 1.00 56.31 70 ASN A O 1
ATOM 570 N N . CYS A 1 71 ? 36.915 -0.449 -31.244 1.00 61.81 71 CYS A N 1
ATOM 571 C CA . CYS A 1 71 ? 38.304 -0.902 -31.126 1.00 61.81 71 CYS A CA 1
ATOM 572 C C . CYS A 1 71 ? 38.740 -1.568 -32.440 1.00 61.81 71 CYS A C 1
ATOM 574 O O . CYS A 1 71 ? 38.306 -2.668 -32.779 1.00 61.81 71 CYS A O 1
ATOM 576 N N . PHE A 1 72 ? 39.576 -0.842 -33.187 1.00 53.75 72 PHE A N 1
ATOM 577 C CA . PHE A 1 72 ? 40.297 -1.269 -34.387 1.00 53.75 72 PHE A CA 1
ATOM 578 C C . PHE A 1 72 ? 41.132 -2.530 -34.128 1.00 53.75 72 PHE A C 1
ATOM 580 O O . PHE A 1 72 ? 41.815 -2.628 -33.108 1.00 53.75 72 PHE A O 1
ATOM 587 N N . LYS A 1 73 ? 41.184 -3.435 -35.108 1.00 49.50 73 LYS A N 1
ATOM 588 C CA . LYS A 1 73 ? 42.312 -4.358 -35.260 1.00 49.50 73 LYS A CA 1
ATOM 589 C C . LYS A 1 73 ? 42.738 -4.366 -36.729 1.00 49.50 73 LYS A C 1
ATOM 591 O O . LYS A 1 73 ? 42.052 -4.956 -37.560 1.00 49.50 73 LYS A O 1
ATOM 596 N N . ALA A 1 74 ? 43.813 -3.630 -37.013 1.00 46.22 74 ALA A N 1
ATOM 597 C CA . ALA A 1 74 ? 44.664 -3.785 -38.191 1.00 46.22 74 ALA A CA 1
ATOM 598 C C . ALA A 1 74 ? 45.875 -4.641 -37.801 1.00 46.22 74 ALA A C 1
ATOM 600 O O . ALA A 1 74 ? 46.242 -4.598 -36.601 1.00 46.22 74 ALA A O 1
#

Solvent-accessible surface area (backbone atoms only — not comparable to full-atom values): 5059 Å² total; per-residue (Å²):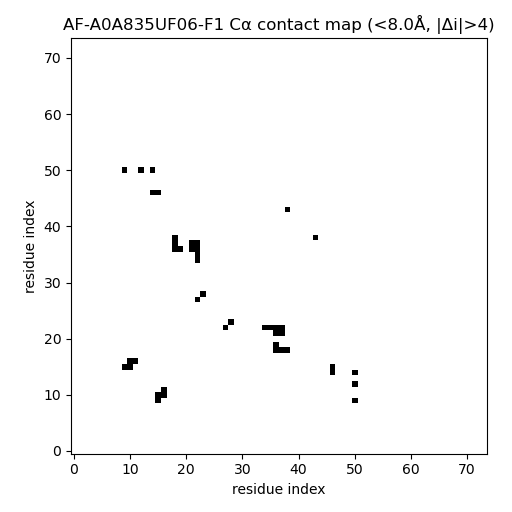 142,85,89,80,91,73,67,76,69,49,66,74,33,69,76,44,40,53,47,51,48,55,21,35,74,76,60,44,85,79,67,86,78,83,89,70,63,89,66,55,73,69,54,54,51,49,54,50,54,53,52,53,49,56,61,55,69,74,65,84,74,98,67,87,80,67,83,82,77,78,84,86,84,131

Foldseek 3Di:
DDDDDDDPVLCVDPLNVVQQVQQCVVPNPPDDDDRDGPDDPVVVVVSRVVVVVVVVVVDDDPDPPDVPPDDDDD

pLDDT: mean 79.67, std 14.17, range [46.22, 91.5]

Sequence (74 aa):
MQRFVVPVEYVNHPLFVELLKEAEEEYGFHQKGAITIPCHVDEFRHVRGMIDRENAAGHGHGHAHLPHINCFKA

InterPro domains:
  IPR003676 Small auxin-up RNA [PF02519] (1-50)
  IPR003676 Small auxin-up RNA [PTHR31374] (2-48)

Secondary structure (DSSP, 8-state):
-------GGGGGSHHHHHHHHHHHHHH-TT--SSPPP---HHHHHHHHHHHHHHHHHTS---------------

Organism: Vanilla planifolia (NCBI:txid51239)